Protein AF-A0A1X0SV23-F1 (afdb_monomer)

Solvent-accessible surface area (backbone atoms only — not comparable to full-atom values): 4936 Å² total; per-residue (Å²): 131,82,55,73,76,65,50,53,60,57,53,51,51,54,48,52,55,41,49,53,52,32,52,53,50,18,50,51,53,36,52,51,52,52,52,52,51,29,68,74,61,76,45,62,88,88,66,85,63,98,82,67,86,80,76,95,72,83,74,77,59,66,69,42,81,51,98,74,42,78,28,58,37,82,58,85,82,129

pLDDT: mean 78.85, std 10.34, range [52.59, 94.19]

Secondary structure (DSSP, 8-state):
---HHHHHHHHHHHHHHHHHHHHHHHHHHHHHHHHHHHHHHTS-TT---TT----------PPEEETTEEE-------

Radius of gyration: 19.2 Å; Cα contacts (8 Å, |Δi|>4): 44; chains: 1; bounding box: 39×20×63 Å

Foldseek 3Di:
DPDVVNVVVVVVVVLVVLVVVLVVVLVVVQVVVQVVCCVVQVHHPPDDDPPRPDDDDDDQFDFDQDPSGTHTNPHDDD

Mean predicted aligned error: 9.33 Å

Structure (mmCIF, N/CA/C/O backbone):
data_AF-A0A1X0SV23-F1
#
_entry.id   AF-A0A1X0SV23-F1
#
loop_
_atom_site.group_PDB
_atom_site.id
_atom_site.type_symbol
_atom_site.label_atom_id
_atom_site.label_alt_id
_atom_site.label_comp_id
_atom_site.label_asym_id
_atom_site.label_entity_id
_atom_site.label_seq_id
_atom_site.pdbx_PDB_ins_code
_atom_site.Cartn_x
_atom_site.Cartn_y
_atom_site.Cartn_z
_atom_site.occupancy
_atom_site.B_iso_or_equiv
_atom_site.auth_seq_id
_atom_site.auth_comp_id
_atom_site.auth_asym_id
_atom_site.auth_atom_id
_atom_site.pdb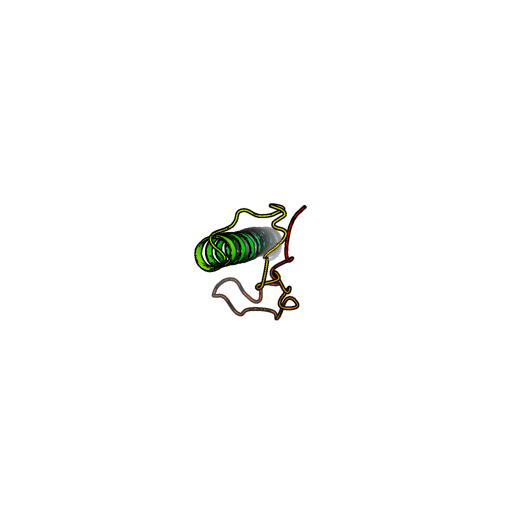x_PDB_model_num
ATOM 1 N N . MET A 1 1 ? 17.762 -4.574 -37.538 1.00 52.59 1 MET A N 1
ATOM 2 C CA . MET A 1 1 ? 18.325 -4.685 -36.174 1.00 52.59 1 MET A CA 1
ATOM 3 C C . MET A 1 1 ? 18.128 -3.339 -35.496 1.00 52.59 1 MET A C 1
ATOM 5 O O . MET A 1 1 ? 18.548 -2.355 -36.088 1.00 52.59 1 MET A O 1
ATOM 9 N N . ILE A 1 2 ? 17.463 -3.256 -34.338 1.00 62.69 2 ILE A N 1
ATOM 10 C CA . ILE A 1 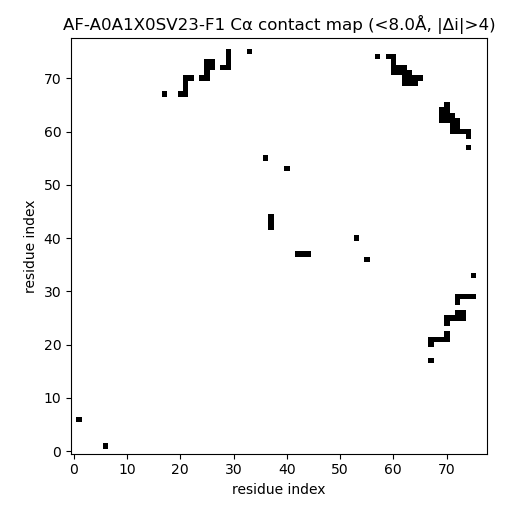2 ? 17.493 -2.010 -33.553 1.00 62.69 2 ILE A CA 1
ATOM 11 C C . ILE A 1 2 ? 18.919 -1.857 -33.032 1.00 62.69 2 ILE A C 1
ATOM 13 O O . ILE A 1 2 ? 19.495 -2.815 -32.512 1.00 62.69 2 ILE A O 1
ATOM 17 N N . ASP A 1 3 ? 19.490 -0.676 -33.232 1.00 71.94 3 ASP A N 1
ATOM 18 C CA . ASP A 1 3 ? 20.835 -0.360 -32.783 1.00 71.94 3 ASP A CA 1
ATOM 19 C C . ASP A 1 3 ? 20.922 -0.598 -31.268 1.00 71.94 3 ASP A C 1
ATOM 21 O O . ASP A 1 3 ? 20.072 -0.130 -30.508 1.00 71.94 3 ASP A O 1
ATOM 25 N N . LYS A 1 4 ? 21.905 -1.373 -30.798 1.00 66.06 4 LYS A N 1
ATOM 26 C CA . LYS A 1 4 ? 21.969 -1.815 -29.387 1.00 66.06 4 LYS A CA 1
ATOM 27 C C . LYS A 1 4 ? 21.992 -0.630 -28.412 1.00 66.06 4 LYS A C 1
ATOM 29 O O . LYS A 1 4 ? 21.540 -0.755 -27.276 1.00 66.06 4 LYS A O 1
ATOM 34 N N . ARG A 1 5 ? 22.462 0.534 -28.876 1.00 64.19 5 ARG A N 1
ATOM 35 C CA . ARG A 1 5 ? 22.428 1.808 -28.144 1.00 64.19 5 ARG A CA 1
ATOM 36 C C . ARG A 1 5 ? 21.021 2.403 -28.016 1.00 64.19 5 ARG A C 1
ATOM 38 O O . ARG A 1 5 ? 20.738 3.005 -26.991 1.00 64.19 5 ARG A O 1
ATOM 45 N N . MET A 1 6 ? 20.133 2.188 -28.989 1.00 66.00 6 MET A N 1
ATOM 46 C CA . MET A 1 6 ? 18.716 2.585 -28.924 1.00 66.00 6 MET A CA 1
ATOM 47 C C . MET A 1 6 ? 17.886 1.645 -28.035 1.00 66.00 6 MET A C 1
ATOM 49 O O . MET A 1 6 ? 16.854 2.047 -27.509 1.00 66.00 6 MET A O 1
ATOM 53 N N . ALA A 1 7 ? 18.336 0.403 -27.826 1.00 79.56 7 ALA A N 1
ATOM 54 C CA . ALA A 1 7 ? 17.630 -0.571 -26.992 1.00 79.56 7 ALA A CA 1
ATOM 55 C C . ALA A 1 7 ? 17.758 -0.295 -25.479 1.00 79.56 7 ALA A C 1
ATOM 57 O O . ALA A 1 7 ? 16.816 -0.547 -24.731 1.00 79.56 7 ALA A O 1
ATOM 58 N N . LEU A 1 8 ? 18.899 0.232 -25.019 1.00 79.75 8 LEU A N 1
ATOM 59 C CA . LEU A 1 8 ? 19.156 0.487 -23.593 1.00 79.75 8 LEU A CA 1
ATOM 60 C C . LEU A 1 8 ? 18.223 1.557 -22.981 1.00 79.75 8 LEU A C 1
ATOM 62 O O . LEU A 1 8 ? 17.592 1.260 -21.965 1.00 79.75 8 LEU A O 1
ATOM 66 N N . PRO A 1 9 ? 18.063 2.758 -23.575 1.00 79.62 9 PRO A N 1
ATOM 67 C CA . PRO A 1 9 ? 17.154 3.780 -23.054 1.00 79.62 9 PRO A CA 1
ATOM 68 C C . PRO A 1 9 ? 15.692 3.323 -23.005 1.00 79.62 9 PRO A C 1
ATOM 70 O O . PRO A 1 9 ? 14.988 3.616 -22.045 1.00 79.62 9 PRO A O 1
ATOM 73 N N . GLU A 1 10 ? 15.232 2.578 -24.012 1.00 79.88 10 GLU A N 1
ATOM 74 C CA . GLU A 1 10 ? 13.852 2.079 -24.075 1.00 79.88 10 GLU A CA 1
ATOM 75 C C . GLU A 1 10 ? 13.560 1.010 -23.014 1.00 79.88 10 GLU A C 1
ATOM 77 O O . GLU A 1 10 ? 12.485 0.999 -22.416 1.00 79.88 10 GLU A O 1
ATOM 82 N N . LEU A 1 11 ? 14.522 0.128 -22.727 1.00 78.44 11 LEU A N 1
ATOM 83 C CA . LEU A 1 11 ? 14.397 -0.837 -21.633 1.00 78.44 11 LEU A CA 1
ATOM 84 C C . LEU A 1 11 ? 14.391 -0.147 -20.262 1.00 78.44 11 LEU A C 1
ATOM 86 O O . LEU A 1 11 ? 13.624 -0.549 -19.388 1.00 78.44 11 LEU A O 1
ATOM 90 N N . LEU A 1 12 ? 15.191 0.910 -20.087 1.00 76.19 12 LEU A N 1
ATOM 91 C CA . LEU A 1 12 ? 15.218 1.691 -18.850 1.00 76.19 12 LEU A CA 1
ATOM 92 C C . LEU A 1 12 ? 13.886 2.412 -18.594 1.00 76.19 12 LEU A C 1
ATOM 94 O O . LEU A 1 12 ? 13.380 2.367 -17.476 1.00 76.19 12 LEU A O 1
ATOM 98 N N . LYS A 1 13 ? 13.284 3.020 -19.624 1.00 75.56 13 LYS A N 1
ATOM 99 C CA . LYS A 1 13 ? 11.952 3.644 -19.519 1.00 75.56 13 LYS A CA 1
ATOM 100 C C . LYS A 1 13 ? 10.882 2.635 -19.099 1.00 75.56 13 LYS A C 1
ATOM 102 O O . LYS A 1 13 ? 10.141 2.890 -18.160 1.00 75.56 13 LYS A O 1
ATOM 107 N N . LYS A 1 14 ? 10.860 1.452 -19.723 1.00 76.12 14 LYS A N 1
ATOM 108 C CA . LYS A 1 14 ? 9.921 0.376 -19.355 1.00 76.12 14 LYS A CA 1
ATOM 109 C C . LYS A 1 14 ? 10.095 -0.089 -17.910 1.00 76.12 14 LYS A C 1
ATOM 111 O O . LYS A 1 14 ? 9.110 -0.409 -17.247 1.00 76.12 14 LYS A O 1
ATOM 116 N N . GLN A 1 15 ? 11.336 -0.141 -17.425 1.00 77.12 15 GLN A N 1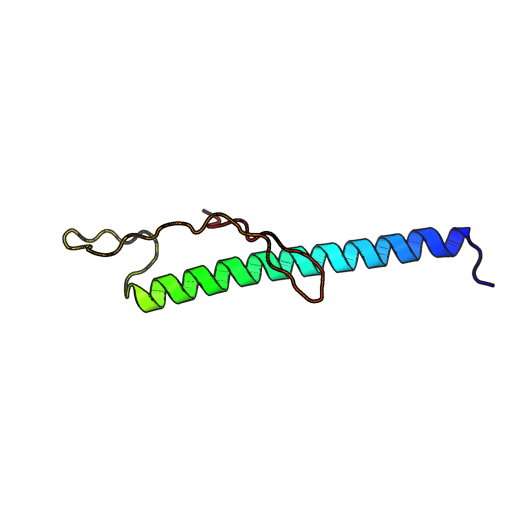
ATOM 117 C CA . GLN A 1 15 ? 11.602 -0.445 -16.024 1.00 77.12 15 GLN A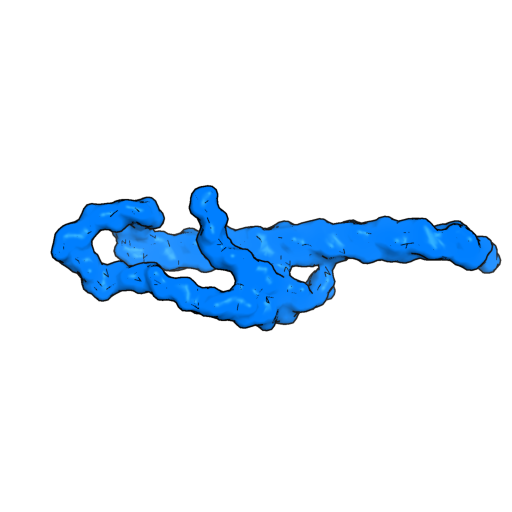 CA 1
ATOM 118 C C . GLN A 1 15 ? 11.026 0.647 -15.112 1.00 77.12 15 GLN A C 1
ATOM 120 O O . GLN A 1 15 ? 10.314 0.310 -14.169 1.00 77.12 15 GLN A O 1
ATOM 125 N N . ALA A 1 16 ? 11.241 1.925 -15.438 1.00 75.88 16 ALA A N 1
ATOM 126 C CA . ALA A 1 16 ? 10.686 3.048 -14.682 1.00 75.88 16 ALA A CA 1
ATOM 127 C C . ALA A 1 16 ? 9.146 3.017 -14.636 1.00 75.88 16 ALA A C 1
ATOM 129 O O . ALA A 1 16 ? 8.567 3.154 -13.561 1.00 75.88 16 ALA A O 1
ATOM 130 N N . ASP A 1 17 ? 8.479 2.727 -15.758 1.00 81.75 17 ASP A N 1
ATOM 131 C CA . ASP A 1 17 ? 7.018 2.560 -15.792 1.00 81.75 17 ASP A CA 1
ATOM 132 C C . ASP A 1 17 ? 6.560 1.431 -14.854 1.00 81.75 17 ASP A C 1
ATOM 134 O O . ASP A 1 17 ? 5.562 1.547 -14.139 1.00 81.75 17 ASP A O 1
ATOM 138 N N . SER A 1 18 ? 7.308 0.324 -14.825 1.00 86.06 18 SER A N 1
ATOM 139 C CA . SER A 1 18 ? 6.996 -0.812 -13.956 1.00 86.06 18 SER A CA 1
ATOM 140 C C . SER A 1 18 ? 7.202 -0.505 -12.470 1.00 86.06 18 SER A C 1
ATOM 142 O O . SER A 1 18 ? 6.460 -1.033 -11.641 1.00 86.06 18 SER A O 1
ATOM 144 N N . ASP A 1 19 ? 8.162 0.358 -12.133 1.00 88.31 19 ASP A N 1
ATOM 145 C CA . ASP A 1 19 ? 8.410 0.804 -10.762 1.00 88.31 19 ASP A CA 1
ATOM 146 C C . ASP A 1 19 ? 7.267 1.716 -10.282 1.00 88.31 19 ASP A C 1
ATOM 148 O O . ASP A 1 19 ? 6.690 1.459 -9.227 1.00 88.31 19 ASP A O 1
ATOM 152 N N . VAL A 1 20 ? 6.814 2.662 -11.115 1.00 89.44 20 VAL A N 1
ATOM 153 C CA . VAL A 1 20 ? 5.646 3.518 -10.813 1.00 89.44 20 VAL A CA 1
ATOM 154 C C . VAL A 1 20 ? 4.383 2.689 -10.560 1.00 89.44 20 VAL A C 1
ATOM 156 O O . VAL A 1 20 ? 3.632 2.948 -9.617 1.00 89.44 20 VAL A O 1
ATOM 159 N N . VAL A 1 21 ? 4.138 1.654 -11.370 1.00 92.44 21 VAL A N 1
ATOM 160 C CA . VAL A 1 21 ? 2.980 0.766 -11.174 1.00 92.44 21 VAL A CA 1
ATOM 161 C C . VAL A 1 21 ? 3.093 -0.018 -9.864 1.00 92.44 21 VAL A C 1
ATOM 163 O O . VAL A 1 21 ? 2.079 -0.213 -9.190 1.00 92.44 21 VAL A O 1
ATOM 166 N N . ARG A 1 22 ? 4.294 -0.464 -9.475 1.00 92.12 22 ARG A N 1
ATOM 167 C CA . ARG A 1 22 ? 4.506 -1.137 -8.182 1.00 92.12 22 ARG A CA 1
ATOM 168 C C . ARG A 1 22 ? 4.237 -0.196 -7.012 1.00 92.12 22 ARG A C 1
ATOM 170 O O . ARG A 1 22 ? 3.580 -0.623 -6.065 1.00 92.12 22 ARG A O 1
ATOM 177 N N . ASP A 1 23 ? 4.671 1.056 -7.100 1.00 91.31 23 ASP A N 1
ATOM 178 C CA . ASP A 1 23 ? 4.439 2.061 -6.059 1.00 91.31 23 ASP A CA 1
ATOM 179 C C . ASP A 1 23 ? 2.948 2.386 -5.919 1.00 91.31 23 ASP A C 1
ATOM 181 O O . ASP A 1 23 ? 2.403 2.379 -4.814 1.00 91.31 23 ASP A O 1
ATOM 185 N N . MET A 1 24 ? 2.241 2.555 -7.040 1.00 94.19 24 MET A N 1
ATOM 186 C CA . MET A 1 24 ? 0.790 2.762 -7.037 1.00 94.19 24 MET A CA 1
ATOM 187 C C . MET A 1 24 ? 0.036 1.554 -6.462 1.00 94.19 24 MET A C 1
ATOM 189 O O . MET A 1 24 ? -0.931 1.721 -5.720 1.00 94.19 24 MET A O 1
ATOM 193 N N . GLN A 1 25 ? 0.476 0.330 -6.767 1.00 93.44 25 GLN A N 1
ATOM 194 C CA . GLN A 1 25 ? -0.111 -0.886 -6.200 1.00 93.44 25 GLN A CA 1
ATOM 195 C C . GLN A 1 25 ? 0.164 -1.021 -4.699 1.00 93.44 25 GLN A C 1
ATOM 197 O O . GLN A 1 25 ? -0.726 -1.452 -3.967 1.00 93.44 25 GLN A O 1
ATOM 202 N N . ALA A 1 26 ? 1.363 -0.656 -4.233 1.00 90.75 26 ALA A N 1
ATOM 203 C CA . ALA A 1 26 ? 1.698 -0.632 -2.810 1.00 90.75 26 ALA A CA 1
ATOM 204 C C . ALA A 1 26 ? 0.810 0.366 -2.061 1.00 90.75 26 ALA A C 1
ATOM 206 O O . ALA A 1 26 ? 0.171 -0.004 -1.078 1.00 90.75 26 ALA A O 1
ATOM 207 N N . TYR A 1 27 ? 0.681 1.579 -2.600 1.00 90.38 27 TYR A N 1
ATOM 208 C CA . TYR A 1 27 ? -0.204 2.605 -2.064 1.00 90.38 27 TYR A CA 1
ATOM 209 C C . TYR A 1 27 ? -1.664 2.141 -2.024 1.00 90.38 27 TYR A C 1
ATOM 211 O O . TYR A 1 27 ? -2.306 2.200 -0.978 1.00 90.38 27 TYR A O 1
ATOM 219 N N . ALA A 1 28 ? -2.194 1.622 -3.135 1.00 92.44 28 ALA A N 1
ATOM 220 C CA . ALA A 1 28 ? -3.566 1.126 -3.190 1.00 92.44 28 ALA A CA 1
ATOM 221 C C . ALA A 1 28 ? -3.808 -0.002 -2.172 1.00 92.44 28 ALA A C 1
ATOM 223 O O . ALA A 1 28 ? -4.849 -0.019 -1.518 1.00 92.44 28 ALA A O 1
ATOM 224 N N . ALA A 1 29 ? -2.842 -0.909 -1.992 1.00 89.38 29 ALA A N 1
ATOM 225 C CA . ALA A 1 29 ? -2.932 -1.971 -0.995 1.00 89.38 29 ALA A CA 1
ATOM 226 C C . ALA A 1 29 ? -3.000 -1.415 0.438 1.00 89.38 29 ALA A C 1
ATOM 228 O O . ALA A 1 29 ? -3.829 -1.883 1.218 1.00 89.38 29 ALA A O 1
ATOM 229 N N . ASP A 1 30 ? -2.188 -0.407 0.775 1.00 86.62 30 ASP A N 1
ATOM 230 C CA . ASP A 1 30 ? -2.254 0.268 2.079 1.00 86.62 30 ASP A CA 1
ATOM 231 C C . ASP A 1 30 ? -3.623 0.931 2.299 1.00 86.62 30 ASP A C 1
ATOM 233 O O . ASP A 1 30 ? -4.232 0.770 3.359 1.00 86.62 30 ASP A O 1
ATOM 237 N N . ARG A 1 31 ? -4.154 1.619 1.279 1.00 88.25 31 ARG A N 1
ATOM 238 C CA . ARG A 1 31 ? -5.460 2.296 1.357 1.00 88.25 31 ARG A CA 1
ATOM 239 C C . ARG A 1 31 ? -6.626 1.327 1.531 1.00 88.25 31 ARG A C 1
ATOM 241 O O . ARG A 1 31 ? -7.510 1.597 2.340 1.00 88.25 31 ARG A O 1
ATOM 248 N N . ILE A 1 32 ? -6.620 0.203 0.816 1.00 89.38 32 ILE A N 1
ATOM 249 C CA . ILE A 1 32 ? -7.655 -0.833 0.950 1.00 89.38 32 ILE A CA 1
ATOM 250 C C . ILE A 1 32 ? -7.654 -1.399 2.372 1.00 89.38 32 ILE A C 1
ATOM 252 O O . ILE A 1 32 ? -8.707 -1.469 2.999 1.00 89.38 32 ILE A O 1
ATOM 256 N N . VAL A 1 33 ? -6.476 -1.729 2.914 1.00 85.31 33 VAL A N 1
ATOM 257 C CA . VAL A 1 33 ? -6.360 -2.238 4.289 1.00 85.31 33 VAL A CA 1
ATOM 258 C C . VAL A 1 33 ? -6.874 -1.213 5.301 1.00 85.31 33 VAL A C 1
ATOM 260 O O . VAL A 1 33 ? -7.571 -1.575 6.245 1.00 85.31 33 VAL A O 1
ATOM 263 N N . GLU A 1 34 ? -6.567 0.071 5.117 1.00 83.88 34 GLU A N 1
ATOM 264 C CA . GLU A 1 34 ? -7.057 1.129 6.004 1.00 83.88 34 GLU A CA 1
ATOM 265 C C . GLU A 1 34 ? -8.588 1.231 5.995 1.00 83.88 34 GLU A C 1
ATOM 267 O O . GLU A 1 34 ? -9.194 1.255 7.069 1.00 83.88 34 GLU A O 1
ATOM 272 N N . MET A 1 35 ? -9.206 1.201 4.810 1.00 87.06 35 MET A N 1
ATOM 273 C CA . MET A 1 35 ? -10.665 1.219 4.653 1.00 87.06 35 MET A CA 1
ATOM 274 C C . MET A 1 35 ? -11.334 -0.017 5.266 1.00 87.06 35 MET A C 1
ATOM 276 O O . MET A 1 35 ? -12.333 0.109 5.971 1.00 87.06 35 MET A O 1
ATOM 280 N N . GLU A 1 36 ? -10.781 -1.212 5.047 1.00 86.94 36 GLU A N 1
ATOM 281 C CA . GLU A 1 36 ? -11.305 -2.455 5.627 1.00 86.94 36 GLU A CA 1
ATOM 282 C C . GLU A 1 36 ? -11.236 -2.445 7.159 1.00 86.94 36 GLU A C 1
ATOM 284 O O . GLU A 1 36 ? -12.169 -2.886 7.834 1.00 86.94 36 GLU A O 1
ATOM 289 N N . VAL A 1 37 ? -10.145 -1.920 7.727 1.00 83.19 37 VAL A N 1
ATOM 290 C CA . VAL A 1 37 ? -9.985 -1.802 9.181 1.00 83.19 37 VAL A CA 1
ATOM 291 C C . VAL A 1 37 ? -10.971 -0.792 9.764 1.00 83.19 37 VAL A C 1
ATOM 293 O O . VAL A 1 37 ? -11.520 -1.050 10.832 1.00 83.19 37 VAL A O 1
ATOM 296 N N . GLU A 1 38 ? -11.216 0.339 9.097 1.00 83.69 38 GLU A N 1
ATOM 297 C CA . GLU A 1 38 ? -12.258 1.289 9.517 1.00 83.69 38 GLU A CA 1
ATOM 298 C C . GLU A 1 38 ? -13.652 0.668 9.472 1.00 83.69 38 GLU A C 1
ATOM 300 O O . GLU A 1 38 ? -14.361 0.736 10.474 1.00 83.69 38 GLU A O 1
ATOM 305 N N . ALA A 1 39 ? -14.007 -0.005 8.374 1.00 85.25 39 ALA A N 1
ATOM 306 C CA . ALA A 1 39 ? -15.297 -0.676 8.230 1.00 85.25 39 ALA A CA 1
ATOM 307 C C . ALA A 1 39 ? -15.511 -1.767 9.290 1.00 85.25 39 ALA A C 1
ATOM 309 O O . ALA A 1 39 ? -16.610 -1.925 9.811 1.00 85.25 39 ALA A O 1
ATOM 310 N N . ARG A 1 40 ? -14.460 -2.518 9.644 1.00 83.31 40 ARG A N 1
ATOM 311 C CA . ARG A 1 40 ? -14.548 -3.590 10.646 1.00 83.31 40 ARG A CA 1
ATOM 312 C C . ARG A 1 40 ? -14.535 -3.083 12.087 1.00 83.31 40 ARG A C 1
ATOM 314 O O . ARG A 1 40 ? -15.084 -3.745 12.961 1.00 83.31 40 ARG A O 1
ATOM 321 N N . ALA A 1 41 ? -13.868 -1.962 12.346 1.00 78.88 41 ALA A N 1
ATOM 322 C CA . ALA A 1 41 ? -13.815 -1.358 13.673 1.00 78.88 41 ALA A CA 1
ATOM 323 C C . ALA A 1 41 ? -15.008 -0.432 13.961 1.00 78.88 41 ALA A C 1
ATOM 325 O O . ALA A 1 41 ? -15.152 -0.022 15.110 1.00 78.88 41 ALA A O 1
ATOM 326 N N . ASP A 1 42 ? -15.791 -0.070 12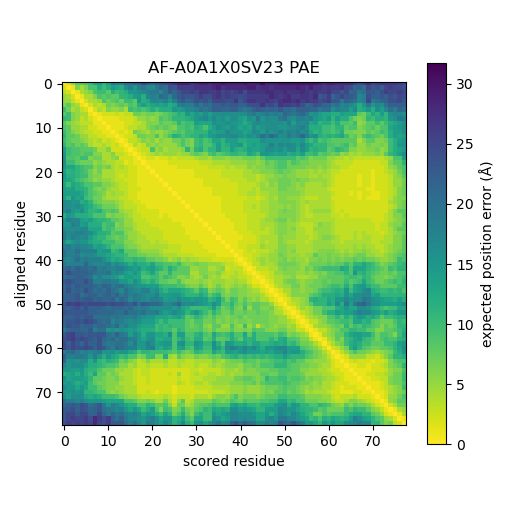.935 1.00 78.31 42 ASP A N 1
ATOM 327 C CA . ASP A 1 42 ? -16.899 0.903 12.967 1.00 78.31 42 ASP A CA 1
ATOM 328 C C . ASP A 1 42 ? -16.517 2.255 13.600 1.00 78.31 42 ASP A C 1
ATOM 330 O O . ASP A 1 42 ? -17.301 2.971 14.219 1.00 78.31 42 ASP A O 1
ATOM 334 N N . VAL A 1 43 ? -15.232 2.595 13.500 1.00 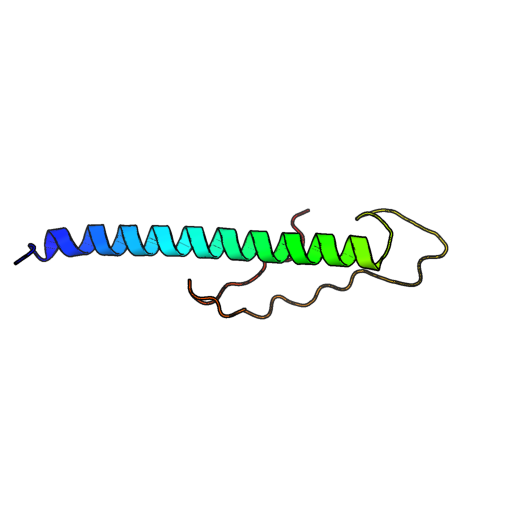76.31 43 VAL A N 1
ATOM 335 C CA . VAL A 1 43 ? -14.633 3.762 14.139 1.00 76.31 43 VAL A CA 1
ATOM 336 C C . VAL A 1 43 ? -13.540 4.301 13.222 1.00 76.31 43 VAL A C 1
ATOM 338 O O . VAL A 1 43 ? -12.605 3.581 12.850 1.00 76.31 43 VAL A O 1
ATOM 341 N N . ALA A 1 44 ? -13.616 5.596 12.908 1.00 78.69 44 ALA A N 1
ATOM 342 C CA . ALA A 1 44 ? -12.632 6.291 12.080 1.00 78.69 44 ALA A CA 1
ATOM 343 C C . ALA A 1 44 ? -11.205 6.206 12.656 1.00 78.69 44 ALA A C 1
ATOM 345 O O . ALA A 1 44 ? -10.984 6.032 13.868 1.00 78.69 44 ALA A O 1
ATOM 346 N N . LYS A 1 45 ? -10.191 6.316 11.791 1.00 77.06 45 LYS A N 1
ATOM 347 C CA . LYS A 1 45 ? -8.789 6.410 12.218 1.00 77.06 45 LYS A CA 1
ATOM 348 C C . LYS A 1 45 ? -8.599 7.577 13.187 1.00 77.06 45 LYS A C 1
ATOM 350 O O . LYS A 1 45 ? -9.165 8.649 13.031 1.00 77.06 45 LYS A O 1
ATOM 355 N N . GLY A 1 46 ? -7.826 7.337 14.248 1.00 78.25 46 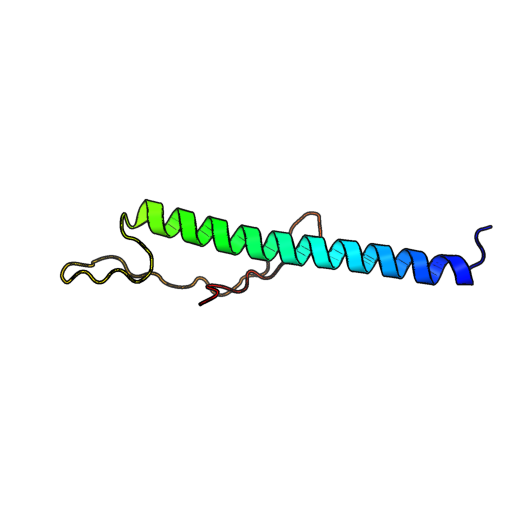GLY A N 1
ATOM 356 C CA . GLY A 1 46 ? -7.535 8.344 15.275 1.00 78.25 46 GLY A CA 1
ATOM 357 C C . GLY A 1 46 ? -8.659 8.624 16.282 1.00 78.25 46 GLY A C 1
ATOM 358 O O . GLY A 1 46 ? -8.375 9.203 17.329 1.00 78.25 46 GLY A O 1
ATOM 359 N N . ALA A 1 47 ? -9.894 8.167 16.048 1.00 78.88 47 ALA A N 1
ATOM 360 C CA . ALA A 1 47 ? -10.979 8.362 17.006 1.00 78.88 47 ALA A CA 1
ATOM 361 C C . ALA A 1 47 ? -10.684 7.643 18.337 1.00 78.88 47 ALA A C 1
ATOM 363 O O . ALA A 1 47 ? -10.291 6.466 18.365 1.00 78.88 47 ALA A O 1
ATOM 364 N N . ARG A 1 48 ? -10.846 8.388 19.438 1.00 79.31 48 ARG A N 1
ATOM 365 C CA . ARG A 1 48 ? -10.657 7.923 20.818 1.00 79.31 48 ARG A CA 1
ATOM 366 C C . ARG A 1 48 ? -12.010 7.508 21.392 1.00 79.31 48 ARG A C 1
ATOM 368 O O . ARG A 1 48 ? -12.962 8.273 21.314 1.00 79.31 48 ARG A O 1
ATOM 375 N N . SER A 1 49 ? -12.074 6.321 21.990 1.00 72.69 49 SER A N 1
ATOM 376 C CA . SER A 1 49 ? -13.242 5.845 22.736 1.00 72.69 49 SER A CA 1
ATOM 377 C C . SER A 1 49 ? -12.776 5.210 24.049 1.00 72.69 49 SER A C 1
ATOM 379 O O . SER A 1 49 ? -11.826 4.422 24.015 1.00 72.69 49 SER A O 1
ATOM 381 N N . PRO A 1 50 ? -13.410 5.534 25.190 1.00 74.19 50 PRO A N 1
ATOM 382 C CA . PRO A 1 50 ? -13.067 4.950 26.484 1.00 74.19 50 PRO A CA 1
ATOM 383 C C . PRO A 1 50 ? -13.441 3.462 26.600 1.00 74.19 50 PRO A C 1
ATOM 385 O O . PRO A 1 50 ? -12.932 2.790 27.488 1.00 74.19 50 PRO A O 1
ATOM 388 N N . VAL A 1 51 ? -14.278 2.934 25.698 1.00 78.44 51 VAL A N 1
ATOM 389 C CA . VAL A 1 51 ? -14.758 1.534 25.706 1.00 78.44 51 VAL A CA 1
ATOM 390 C C . VAL A 1 51 ? -14.138 0.716 24.559 1.00 78.44 51 VAL A C 1
ATOM 392 O O . VAL A 1 51 ? -14.709 -0.257 24.080 1.00 78.44 51 VAL A O 1
ATOM 395 N N . ARG A 1 52 ? -12.987 1.140 24.021 1.00 72.12 52 ARG A N 1
ATOM 396 C CA . ARG A 1 52 ? -12.404 0.511 22.827 1.00 72.12 52 ARG A CA 1
ATOM 397 C C . ARG A 1 52 ? -11.796 -0.862 23.145 1.00 72.12 52 ARG A C 1
ATOM 399 O O . ARG A 1 52 ? -10.719 -0.934 23.727 1.00 72.12 52 ARG A O 1
ATOM 406 N N . GLU A 1 53 ? -12.426 -1.927 22.654 1.00 72.94 53 GLU A N 1
ATOM 407 C CA . GLU A 1 53 ? -11.926 -3.308 22.783 1.00 72.94 53 GLU A CA 1
ATOM 408 C C . GLU A 1 53 ? -10.951 -3.716 21.660 1.00 72.94 53 GLU A C 1
ATOM 410 O O . GLU A 1 53 ? -10.084 -4.566 21.856 1.00 72.94 53 GLU A O 1
ATOM 415 N N . VAL A 1 54 ? -11.048 -3.088 20.479 1.00 68.00 54 VAL A N 1
ATOM 416 C CA . VAL A 1 54 ? -10.244 -3.431 19.290 1.00 68.00 54 VAL A CA 1
ATOM 417 C C . VAL A 1 54 ? -9.168 -2.374 19.023 1.00 68.00 54 VAL A C 1
ATOM 419 O O . VAL A 1 54 ? -9.461 -1.189 18.846 1.00 68.00 54 VAL A O 1
ATOM 422 N N . GLN A 1 55 ? -7.904 -2.800 18.940 1.00 70.75 55 GLN A N 1
ATOM 423 C CA . GLN A 1 55 ? -6.774 -1.944 18.562 1.00 70.75 55 GLN A CA 1
ATOM 424 C C . GLN A 1 55 ? -6.310 -2.229 17.129 1.00 70.75 55 GLN A C 1
ATOM 426 O O . GLN A 1 55 ? -6.225 -3.381 16.703 1.00 70.75 55 GLN A O 1
ATOM 431 N N . ARG A 1 56 ? -5.947 -1.173 16.387 1.00 69.62 56 ARG A N 1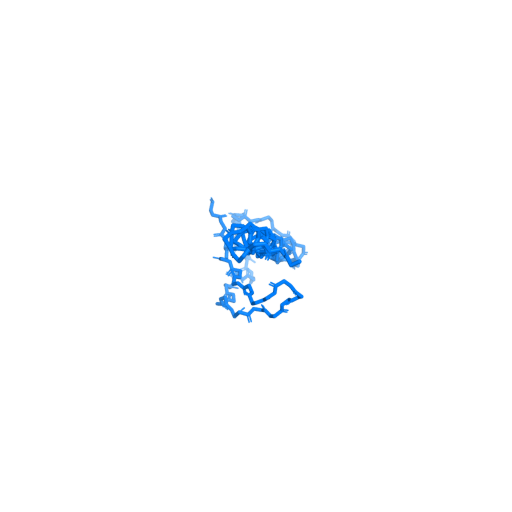
ATOM 432 C CA . ARG A 1 56 ? -5.283 -1.327 15.085 1.00 69.62 56 ARG A CA 1
ATOM 433 C C . ARG A 1 56 ? -3.858 -1.811 15.320 1.00 69.62 56 ARG A C 1
ATOM 435 O O . ARG A 1 56 ? -3.006 -1.038 15.751 1.00 69.62 56 ARG A O 1
ATOM 442 N N . LYS A 1 57 ? -3.603 -3.085 15.030 1.00 73.25 57 LYS A N 1
ATOM 443 C CA . LYS A 1 57 ? -2.254 -3.647 15.006 1.00 73.25 57 LYS A CA 1
ATOM 444 C C . LYS A 1 57 ? -1.747 -3.665 13.573 1.00 73.25 57 LYS A C 1
ATOM 446 O O . LYS A 1 57 ? -2.390 -4.233 12.694 1.00 73.25 57 LYS A O 1
ATOM 451 N N . TRP A 1 58 ? -0.573 -3.089 13.349 1.00 63.88 58 TRP A N 1
ATOM 452 C CA . TRP A 1 58 ? 0.081 -3.178 12.052 1.00 63.88 58 TRP A CA 1
ATOM 453 C C . TRP A 1 58 ? 0.524 -4.617 11.787 1.00 63.88 58 TRP A C 1
ATOM 455 O O . TRP A 1 58 ? 1.188 -5.258 12.611 1.00 63.88 58 TRP A O 1
ATOM 465 N N . LEU A 1 59 ? 0.130 -5.130 10.627 1.00 61.25 59 LEU A N 1
ATOM 466 C CA . LEU A 1 59 ? 0.775 -6.282 10.019 1.00 61.25 59 LEU A CA 1
ATOM 467 C C . LEU A 1 59 ? 2.076 -5.762 9.405 1.00 61.25 59 LEU A C 1
ATOM 469 O O . LEU A 1 59 ? 2.024 -4.946 8.488 1.00 61.25 59 LEU A O 1
ATOM 473 N N . SER A 1 60 ? 3.233 -6.186 9.926 1.00 63.00 60 SER A N 1
ATOM 474 C CA . SER A 1 60 ? 4.524 -5.868 9.301 1.00 63.00 60 SER A CA 1
ATOM 475 C C . SER A 1 60 ? 4.472 -6.215 7.817 1.00 63.00 60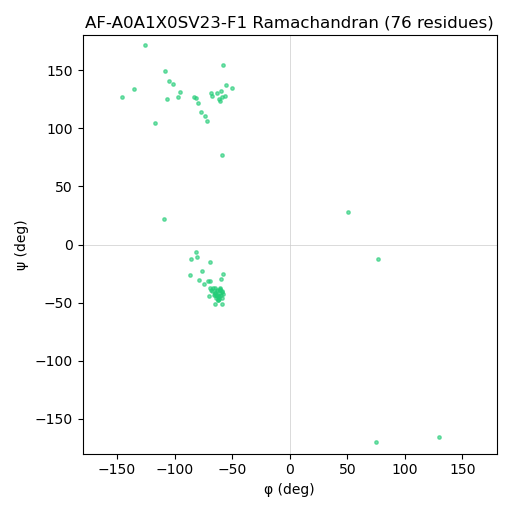 SER A C 1
ATOM 477 O O . SER A 1 60 ? 3.968 -7.283 7.464 1.00 63.00 60 SER A O 1
ATOM 479 N N . GLY A 1 61 ? 4.978 -5.304 6.979 1.00 62.47 61 GLY A N 1
ATOM 480 C CA . GLY A 1 61 ? 4.892 -5.323 5.518 1.00 62.47 61 GLY A CA 1
ATOM 481 C C . GLY A 1 61 ? 5.510 -6.564 4.882 1.00 62.47 61 GLY A C 1
ATOM 482 O O . GLY A 1 61 ? 6.608 -6.526 4.327 1.00 62.47 61 GLY A O 1
ATOM 483 N N . ALA A 1 62 ? 4.800 -7.688 4.944 1.00 72.50 62 ALA A N 1
ATOM 484 C CA . ALA A 1 62 ? 5.129 -8.864 4.168 1.00 72.50 62 ALA A CA 1
ATOM 485 C C . ALA A 1 62 ? 5.052 -8.478 2.689 1.00 72.50 62 ALA A C 1
ATOM 487 O O . ALA A 1 62 ? 4.026 -7.977 2.218 1.00 72.50 62 ALA A O 1
ATOM 488 N N . ARG A 1 63 ? 6.154 -8.690 1.960 1.00 79.69 63 ARG A N 1
ATOM 489 C CA . ARG A 1 63 ? 6.201 -8.423 0.521 1.00 79.69 63 ARG A CA 1
ATOM 490 C C . ARG A 1 63 ? 5.136 -9.263 -0.173 1.00 79.69 63 ARG A C 1
ATOM 492 O O . ARG A 1 63 ? 5.107 -10.481 -0.012 1.00 79.69 63 ARG A O 1
ATOM 499 N N . ARG A 1 64 ? 4.286 -8.617 -0.965 1.00 85.31 64 ARG A N 1
ATOM 500 C CA . ARG A 1 64 ? 3.213 -9.270 -1.721 1.00 85.31 64 ARG A CA 1
ATOM 501 C C . ARG A 1 64 ? 3.647 -9.430 -3.172 1.00 85.31 64 ARG A C 1
ATOM 503 O O . ARG A 1 64 ? 4.258 -8.525 -3.735 1.00 85.31 64 ARG A O 1
ATOM 510 N N . GLY A 1 65 ? 3.369 -10.584 -3.772 1.00 90.62 65 GLY A N 1
ATOM 511 C CA . GLY A 1 65 ? 3.599 -10.806 -5.199 1.00 90.62 65 GLY A CA 1
ATOM 512 C C . GLY A 1 65 ? 2.432 -10.271 -6.025 1.00 90.62 65 GLY A C 1
ATOM 513 O O . GLY A 1 65 ? 1.290 -10.641 -5.772 1.00 90.62 65 GLY A O 1
ATOM 514 N N . THR A 1 66 ? 2.715 -9.426 -7.012 1.00 90.38 66 THR A N 1
ATOM 515 C CA . THR A 1 66 ? 1.753 -8.961 -8.018 1.00 90.38 66 THR A CA 1
ATOM 516 C C . THR A 1 66 ? 2.288 -9.237 -9.420 1.00 90.38 66 THR A C 1
ATOM 518 O O . THR A 1 66 ? 3.456 -9.586 -9.605 1.00 90.38 66 THR A O 1
ATOM 521 N N . ARG A 1 67 ? 1.447 -9.034 -10.443 1.00 89.75 67 ARG A N 1
ATOM 522 C CA . ARG A 1 67 ? 1.875 -9.117 -11.848 1.00 89.75 67 ARG A CA 1
ATOM 523 C C . ARG A 1 67 ? 2.984 -8.113 -12.188 1.00 89.75 67 ARG A C 1
ATOM 525 O O . ARG A 1 67 ? 3.791 -8.387 -13.067 1.00 89.75 67 ARG A O 1
ATOM 532 N N . ALA A 1 68 ? 3.023 -6.969 -11.505 1.00 88.31 68 ALA A N 1
ATOM 533 C CA . ALA A 1 68 ? 4.059 -5.961 -11.706 1.00 88.31 68 ALA A CA 1
ATOM 534 C C . ALA A 1 68 ? 5.366 -6.300 -10.968 1.00 88.31 68 ALA A C 1
ATOM 536 O O . ALA A 1 68 ? 6.380 -5.660 -11.225 1.00 88.31 68 ALA A O 1
ATOM 537 N N . GLY A 1 69 ? 5.369 -7.295 -10.075 1.00 90.12 69 GLY A N 1
ATOM 538 C CA . GLY A 1 69 ? 6.524 -7.699 -9.275 1.00 90.12 69 GLY A CA 1
ATOM 539 C C . GLY A 1 69 ? 6.188 -7.799 -7.787 1.00 90.12 69 GLY A C 1
ATOM 540 O O . GLY A 1 69 ? 5.025 -7.836 -7.393 1.00 90.12 69 GLY A O 1
ATOM 541 N N . ARG A 1 70 ? 7.210 -7.866 -6.927 1.00 92.50 70 ARG A N 1
ATOM 542 C CA . ARG A 1 70 ? 6.998 -7.815 -5.471 1.00 92.50 70 ARG A CA 1
ATOM 543 C C . ARG A 1 70 ? 6.825 -6.373 -5.010 1.00 92.50 70 ARG A C 1
ATOM 545 O O . ARG A 1 70 ? 7.726 -5.568 -5.223 1.00 92.50 70 ARG A O 1
ATOM 552 N N . ILE A 1 71 ? 5.736 -6.098 -4.301 1.00 91.50 71 ILE A N 1
ATOM 553 C CA . ILE A 1 71 ? 5.468 -4.811 -3.651 1.00 91.50 71 ILE A CA 1
ATOM 554 C C . ILE A 1 71 ? 5.606 -4.942 -2.133 1.00 91.50 71 ILE A C 1
ATOM 556 O O . ILE A 1 71 ? 5.355 -6.010 -1.567 1.00 91.50 71 ILE A O 1
ATOM 560 N N . ALA A 1 72 ? 6.012 -3.862 -1.473 1.00 87.00 72 ALA A N 1
ATOM 561 C CA . ALA A 1 72 ? 6.039 -3.757 -0.021 1.00 87.00 72 ALA A CA 1
ATOM 562 C C . ALA A 1 72 ? 5.069 -2.638 0.391 1.00 87.00 72 ALA A C 1
ATOM 564 O O . ALA A 1 72 ? 5.404 -1.476 0.175 1.00 87.00 72 ALA A O 1
ATOM 565 N N . PRO A 1 73 ? 3.877 -2.964 0.921 1.00 81.12 73 PRO A N 1
ATOM 566 C CA . PRO A 1 73 ? 3.004 -1.949 1.505 1.00 81.12 73 PRO A CA 1
ATOM 567 C C . PRO A 1 73 ? 3.738 -1.248 2.656 1.00 81.12 73 PRO A C 1
ATOM 569 O O . PRO A 1 73 ? 4.387 -1.911 3.473 1.00 81.12 73 PRO A O 1
ATOM 572 N N . GLY A 1 74 ? 3.694 0.083 2.665 1.00 73.06 74 GLY A N 1
ATOM 573 C CA . GLY A 1 74 ? 4.474 0.948 3.551 1.00 73.06 74 GLY A CA 1
ATOM 574 C C . GLY A 1 74 ? 3.876 1.096 4.948 1.00 73.06 74 GLY A C 1
ATOM 575 O O . GLY A 1 74 ? 4.519 1.665 5.830 1.00 73.06 74 GLY A O 1
ATOM 576 N N . GLY A 1 75 ? 2.675 0.560 5.179 1.00 65.06 75 GLY A N 1
ATOM 577 C CA . GLY A 1 75 ? 1.930 0.834 6.400 1.00 65.06 75 GLY A CA 1
ATOM 578 C C . GLY A 1 75 ? 1.317 2.241 6.369 1.00 65.06 75 GLY A C 1
ATOM 579 O O . GLY A 1 75 ? 1.278 2.884 5.320 1.00 65.06 75 GLY A O 1
ATOM 580 N N . PRO A 1 76 ? 0.776 2.732 7.495 1.00 57.84 76 PRO A N 1
ATOM 581 C CA . PRO A 1 76 ? 0.038 3.988 7.517 1.00 57.84 76 PRO A CA 1
ATOM 582 C C . PRO A 1 76 ? 0.943 5.143 7.106 1.00 57.84 76 PRO A C 1
ATOM 584 O O . PRO A 1 76 ? 1.968 5.401 7.734 1.00 57.84 76 PRO A O 1
ATOM 587 N N . GLN A 1 77 ? 0.508 5.893 6.105 1.00 55.97 77 GLN A N 1
ATOM 588 C CA . GLN A 1 77 ? 1.012 7.240 5.897 1.00 55.97 77 GLN A CA 1
ATOM 589 C C . GLN A 1 77 ? 0.260 8.139 6.890 1.00 55.97 77 GLN A C 1
ATOM 591 O O . GLN A 1 77 ? -0.976 8.082 6.975 1.00 55.97 77 GLN A O 1
ATOM 596 N N . SER A 1 78 ? 1.020 8.814 7.752 1.00 54.50 78 SER A N 1
ATOM 597 C CA . SER A 1 78 ? 0.510 9.744 8.767 1.00 54.50 78 SER A CA 1
ATOM 598 C C . SER A 1 78 ? 0.027 11.036 8.130 1.00 54.50 78 SER A C 1
ATOM 600 O O . SER A 1 78 ? 0.727 11.517 7.214 1.00 54.50 78 SER A O 1
#

Sequence (78 aa):
MIDKRMALPELLKKQADSDVVRDMQAYAADRIVEMEVEARADVAKGARSPVREVQRKWLSGARRGTRAGRIAPGGPQS

Nearest PDB structures (foldseek):
  6xg8-assembly1_A  TM=5.276E-01  e=1.859E+00  Acetivibrio thermocellus ATCC 27405
  8d82-assembly1_D  TM=3.703E-01  e=7.132E+00  Homo sapiens